Protein AF-A0A8J8H358-F1 (afdb_monomer)

Foldseek 3Di:
DVVVVVVVVVCVVVVVVVVPPPDPDDDFDDDQTKAFQDPVLQPDPDDDPAQFKKWFFFQDDDPDDDGHTDTAIDRDPSRQNVPPRTGIIGTDGDDDD

Structure (mmCIF, N/CA/C/O backbone):
data_AF-A0A8J8H358-F1
#
_entry.id   AF-A0A8J8H358-F1
#
loop_
_atom_site.group_PDB
_atom_site.id
_atom_site.type_symbol
_atom_site.label_atom_id
_atom_site.label_alt_id
_atom_site.label_comp_id
_atom_site.label_asym_id
_atom_site.label_entity_id
_atom_site.label_seq_id
_atom_site.pdbx_PDB_ins_code
_atom_site.Cartn_x
_atom_site.Cartn_y
_atom_site.Cartn_z
_atom_site.occupancy
_atom_site.B_iso_or_equiv
_atom_site.auth_seq_id
_atom_site.auth_comp_id
_atom_site.auth_asym_id
_atom_site.auth_atom_id
_atom_site.pdbx_PDB_model_num
ATOM 1 N N . MET A 1 1 ? 36.052 22.825 -41.498 1.00 62.03 1 MET A N 1
ATOM 2 C CA . MET A 1 1 ? 36.564 22.301 -40.207 1.00 62.03 1 MET A CA 1
ATOM 3 C C . MET A 1 1 ? 36.004 23.052 -38.992 1.00 62.03 1 MET A C 1
ATOM 5 O O . MET A 1 1 ? 35.356 22.420 -38.175 1.00 62.03 1 MET A O 1
ATOM 9 N N . LYS A 1 2 ? 36.121 24.390 -38.898 1.00 63.88 2 LYS A N 1
ATOM 10 C CA . LYS A 1 2 ? 35.592 25.192 -37.763 1.00 63.88 2 LYS A CA 1
ATOM 11 C C . LYS A 1 2 ? 34.075 25.058 -37.510 1.00 63.88 2 LYS A C 1
ATOM 13 O O . LYS A 1 2 ? 33.654 24.979 -36.366 1.00 63.88 2 LYS A O 1
ATOM 18 N N . LYS A 1 3 ? 33.264 24.963 -38.573 1.00 65.69 3 LYS A N 1
ATOM 19 C CA . LYS A 1 3 ? 31.797 24.792 -38.479 1.00 65.69 3 LYS A CA 1
ATOM 20 C C . LYS A 1 3 ? 31.378 23.438 -37.884 1.00 65.69 3 LYS A C 1
ATOM 22 O O . LYS A 1 3 ? 30.386 23.371 -37.1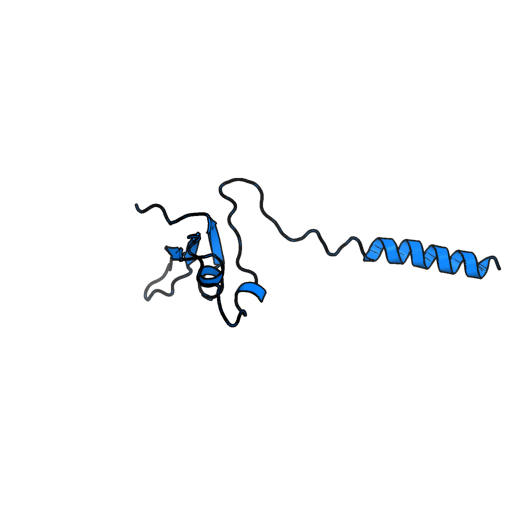76 1.00 65.69 3 LYS A O 1
ATOM 27 N N . PHE A 1 4 ? 32.163 22.385 -38.125 1.00 72.75 4 PHE A N 1
ATOM 28 C CA . PHE A 1 4 ? 31.901 21.042 -37.594 1.00 72.75 4 PHE A CA 1
ATOM 29 C C . PHE A 1 4 ? 32.180 20.969 -36.084 1.00 72.75 4 PHE A C 1
ATOM 31 O O . PHE A 1 4 ? 31.440 20.335 -35.341 1.00 72.75 4 PHE A O 1
ATOM 38 N N . LEU A 1 5 ? 33.202 21.700 -35.626 1.00 73.06 5 LEU A N 1
ATOM 39 C CA . LEU A 1 5 ? 33.575 21.787 -34.213 1.00 73.06 5 LEU A CA 1
ATOM 40 C C . LEU A 1 5 ? 32.514 22.527 -33.377 1.00 73.06 5 LEU A C 1
ATOM 42 O O . LEU A 1 5 ? 32.238 22.138 -32.249 1.00 73.06 5 LEU A O 1
ATOM 46 N N . ILE A 1 6 ? 31.869 23.547 -33.958 1.00 76.25 6 ILE A N 1
ATOM 47 C CA . ILE A 1 6 ? 30.776 24.298 -33.315 1.00 76.25 6 ILE A CA 1
ATOM 48 C C . ILE A 1 6 ? 29.526 23.422 -33.154 1.00 76.25 6 ILE A C 1
ATOM 50 O O . ILE A 1 6 ? 28.914 23.433 -32.092 1.00 76.25 6 ILE A O 1
ATOM 54 N N . ILE A 1 7 ? 29.172 22.625 -34.167 1.00 74.50 7 ILE A N 1
ATOM 55 C CA . ILE A 1 7 ? 28.003 21.730 -34.108 1.00 74.50 7 ILE A CA 1
ATOM 56 C C . ILE A 1 7 ? 28.186 20.669 -33.015 1.00 74.50 7 ILE A C 1
ATOM 58 O O . ILE A 1 7 ? 27.268 20.429 -32.236 1.00 74.50 7 ILE A O 1
ATOM 62 N N . ILE A 1 8 ? 29.385 20.090 -32.897 1.00 74.94 8 ILE A N 1
ATOM 63 C CA . ILE A 1 8 ? 29.704 19.118 -31.841 1.00 74.94 8 ILE A CA 1
ATOM 64 C C . ILE A 1 8 ? 29.609 19.763 -30.450 1.00 74.94 8 ILE A C 1
ATOM 66 O O . ILE A 1 8 ? 29.011 19.181 -29.550 1.00 74.94 8 ILE A O 1
ATOM 70 N N . PHE A 1 9 ? 30.117 20.986 -30.277 1.00 74.44 9 PHE A N 1
ATOM 71 C CA . PHE A 1 9 ? 29.998 21.712 -29.008 1.00 74.44 9 PHE A CA 1
ATOM 72 C C . PHE A 1 9 ? 28.543 22.026 -28.634 1.00 74.44 9 PHE A C 1
ATOM 74 O O . PHE A 1 9 ? 28.168 21.870 -27.476 1.00 74.44 9 PHE A O 1
ATOM 81 N N . VAL A 1 10 ? 27.706 22.413 -29.601 1.00 75.06 10 VAL A N 1
ATOM 82 C CA . VAL A 1 10 ? 26.275 22.671 -29.367 1.00 75.06 10 VAL A CA 1
ATOM 83 C C . VAL A 1 10 ? 25.540 21.388 -28.977 1.00 75.06 10 VAL A C 1
ATOM 85 O O . VAL A 1 10 ? 24.722 21.420 -28.064 1.00 75.06 10 VAL A O 1
ATOM 88 N N . LEU A 1 11 ? 25.861 20.252 -29.601 1.00 72.25 11 LEU A N 1
ATOM 89 C CA . LEU A 1 11 ? 25.266 18.959 -29.251 1.00 72.25 11 LEU A CA 1
ATOM 90 C C . LEU A 1 11 ? 25.706 18.459 -27.870 1.00 72.25 11 LEU A C 1
ATOM 92 O O . LEU A 1 11 ? 24.895 17.878 -27.158 1.00 72.25 11 LEU A O 1
ATOM 96 N N . ILE A 1 12 ? 26.949 18.720 -27.458 1.00 73.06 12 ILE A N 1
ATOM 97 C CA . ILE A 1 12 ? 27.433 18.374 -26.112 1.00 73.06 12 ILE A CA 1
ATOM 98 C C . ILE A 1 12 ? 26.770 19.267 -25.053 1.00 73.06 12 ILE A C 1
ATOM 100 O O . ILE A 1 12 ? 26.319 18.761 -24.028 1.00 73.06 12 ILE A O 1
ATOM 104 N N . LEU A 1 13 ? 26.650 20.574 -25.309 1.00 68.56 13 LEU A N 1
ATOM 105 C CA . LEU A 1 13 ? 26.023 21.516 -24.375 1.00 68.56 13 LEU A CA 1
ATOM 106 C C . LEU A 1 13 ? 24.501 21.318 -24.275 1.00 68.56 13 LEU A C 1
ATOM 108 O O . LEU A 1 13 ? 23.953 21.356 -23.175 1.00 68.56 13 LEU A O 1
ATOM 112 N N . ALA A 1 14 ? 23.820 21.047 -25.391 1.00 66.50 14 ALA A N 1
ATOM 113 C CA . ALA A 1 14 ? 22.388 20.747 -25.399 1.00 66.50 14 ALA A CA 1
ATOM 114 C C . ALA A 1 14 ? 22.086 19.327 -24.886 1.00 66.50 14 ALA A C 1
ATOM 116 O O . ALA A 1 14 ? 21.101 19.120 -24.178 1.00 66.50 14 ALA A O 1
ATOM 117 N N . GLY A 1 15 ? 22.947 18.353 -25.199 1.00 60.62 15 GLY A N 1
ATOM 118 C CA . GLY A 1 15 ? 22.807 16.960 -24.776 1.00 60.62 15 GLY A CA 1
ATOM 119 C C . GLY A 1 15 ? 23.015 16.780 -23.274 1.00 60.62 15 GLY A C 1
ATOM 120 O O . GLY A 1 15 ? 22.167 16.188 -22.611 1.00 60.62 15 GLY A O 1
ATOM 121 N N . ALA A 1 16 ? 24.078 17.354 -22.702 1.00 58.56 16 ALA A N 1
ATOM 122 C CA . ALA A 1 16 ? 24.326 17.273 -21.259 1.00 58.56 16 ALA A CA 1
ATOM 123 C C . ALA A 1 16 ? 23.242 17.994 -20.434 1.00 58.56 16 ALA A C 1
ATOM 125 O O . ALA A 1 16 ? 22.884 17.530 -19.352 1.00 58.56 16 ALA A O 1
ATOM 126 N N . GLY A 1 17 ? 22.675 19.086 -20.962 1.00 55.72 17 GLY A N 1
ATOM 127 C CA . GLY A 1 17 ? 21.593 19.829 -20.310 1.00 55.72 17 GLY A CA 1
ATOM 128 C C . GLY A 1 17 ? 20.259 19.074 -20.251 1.00 55.72 17 GLY A C 1
ATOM 129 O O . GLY A 1 17 ? 19.512 19.234 -19.290 1.00 55.72 17 GLY A O 1
ATOM 130 N N . PHE A 1 18 ? 19.966 18.220 -21.239 1.00 55.44 18 PHE A N 1
ATOM 131 C CA . PHE A 1 18 ? 18.702 17.478 -21.303 1.00 55.44 18 PHE A CA 1
ATOM 132 C C . PHE A 1 18 ? 18.711 16.188 -20.465 1.00 55.44 18 PHE A C 1
ATOM 134 O O . PHE A 1 18 ? 17.684 15.816 -19.899 1.00 55.44 18 PHE A O 1
ATOM 141 N N . TYR A 1 19 ? 19.866 15.525 -20.327 1.00 55.66 19 TYR A N 1
ATOM 142 C CA . TYR A 1 19 ? 19.979 14.300 -19.521 1.00 55.66 19 TYR A CA 1
ATOM 143 C C . TYR A 1 19 ? 19.804 14.534 -18.011 1.00 55.66 19 TYR A C 1
ATOM 145 O O . TYR A 1 19 ? 19.447 13.604 -17.295 1.00 55.66 19 TYR A O 1
ATOM 153 N N . PHE A 1 20 ? 20.010 15.756 -17.513 1.00 52.94 20 PHE A N 1
ATOM 154 C CA . PHE A 1 20 ? 20.046 16.021 -16.071 1.00 52.94 20 PHE A CA 1
ATOM 155 C C . PHE A 1 20 ? 18.667 16.262 -15.418 1.00 52.94 20 PHE A C 1
ATOM 157 O O . PHE A 1 20 ? 18.564 16.258 -14.194 1.00 52.94 20 PHE A O 1
ATOM 164 N N . LEU A 1 21 ? 17.587 16.463 -16.188 1.00 53.34 21 LEU A N 1
ATOM 165 C CA . LEU A 1 21 ? 16.288 16.869 -15.619 1.00 53.34 21 LEU A CA 1
ATOM 166 C C . LEU A 1 21 ? 15.373 15.701 -15.201 1.00 53.34 21 LEU A C 1
ATOM 168 O O . LEU A 1 21 ? 14.293 15.942 -14.667 1.00 53.34 21 LEU A O 1
ATOM 172 N N . LYS A 1 22 ? 15.755 14.436 -15.423 1.00 54.19 22 LYS A N 1
ATOM 173 C CA . LYS A 1 22 ? 14.826 13.308 -15.221 1.00 54.19 22 LYS A CA 1
ATOM 174 C C . LYS A 1 22 ? 14.797 12.695 -13.809 1.00 54.19 22 LYS A C 1
ATOM 176 O O . LYS A 1 22 ? 13.861 11.960 -13.522 1.00 54.19 22 LYS A O 1
ATOM 181 N N . ASP A 1 23 ? 15.721 13.048 -12.909 1.00 51.97 23 ASP A N 1
ATOM 182 C CA . ASP A 1 23 ? 15.943 12.251 -11.682 1.00 51.97 23 ASP A CA 1
ATOM 183 C C . ASP A 1 23 ? 15.463 12.861 -10.349 1.00 51.97 23 ASP A C 1
ATOM 185 O O . ASP A 1 23 ? 15.630 12.238 -9.301 1.00 51.97 23 ASP A O 1
ATOM 189 N N . LYS A 1 24 ? 14.862 14.059 -10.315 1.00 50.44 24 LYS A N 1
ATOM 190 C CA . LYS A 1 24 ? 14.589 14.756 -9.033 1.00 50.44 24 LYS A CA 1
ATOM 191 C C . LYS A 1 24 ? 13.142 15.209 -8.817 1.00 50.44 24 LYS A C 1
ATOM 193 O O . LYS A 1 24 ? 12.910 16.302 -8.312 1.00 50.44 24 LYS A O 1
ATOM 198 N N . ILE A 1 25 ? 12.169 14.340 -9.093 1.00 54.78 25 ILE A N 1
ATOM 199 C CA . ILE A 1 25 ? 10.835 14.435 -8.469 1.00 54.78 25 ILE A CA 1
ATOM 200 C C . ILE A 1 25 ? 10.441 13.052 -7.926 1.00 54.78 25 ILE A C 1
ATOM 202 O O . ILE A 1 25 ? 9.649 12.327 -8.511 1.00 54.78 25 ILE A O 1
ATOM 206 N N . GLY A 1 26 ? 11.039 12.681 -6.794 1.00 50.59 26 GLY A N 1
ATOM 207 C CA . GLY A 1 26 ? 10.636 11.552 -5.953 1.00 50.59 26 GLY A CA 1
ATOM 208 C C . GLY A 1 26 ? 10.932 11.927 -4.504 1.00 50.59 26 GLY A C 1
ATOM 209 O O . GLY A 1 26 ? 12.085 11.895 -4.082 1.00 50.59 26 GLY A O 1
ATOM 210 N N . GLY A 1 27 ? 9.921 12.449 -3.807 1.00 50.06 27 GLY A N 1
ATOM 211 C CA . GLY A 1 27 ? 10.060 13.182 -2.546 1.00 50.06 27 GLY A CA 1
ATOM 212 C C . GLY A 1 27 ? 10.131 12.331 -1.272 1.00 50.06 27 GLY A C 1
ATOM 213 O O . GLY A 1 27 ? 9.832 11.142 -1.284 1.00 50.06 27 GLY A O 1
ATOM 214 N N . GLY A 1 28 ? 10.474 13.002 -0.160 1.00 45.12 28 GLY A N 1
ATOM 215 C CA . GLY A 1 28 ? 10.162 12.559 1.209 1.00 45.12 28 GLY A CA 1
ATOM 216 C C . GLY A 1 28 ? 11.293 12.706 2.239 1.00 45.12 28 GLY A C 1
ATOM 217 O O . GLY A 1 28 ? 12.187 11.865 2.296 1.00 45.12 28 GLY A O 1
ATOM 218 N N . ASN A 1 29 ? 11.224 13.755 3.074 1.00 48.25 29 ASN A N 1
ATOM 219 C CA . ASN A 1 29 ? 12.075 14.009 4.252 1.00 48.25 29 ASN A CA 1
ATOM 220 C C . ASN A 1 29 ? 11.547 13.301 5.523 1.00 48.25 29 ASN A C 1
ATOM 222 O O . ASN A 1 29 ? 10.417 12.832 5.565 1.00 48.25 29 ASN A O 1
ATOM 226 N N . ILE A 1 30 ? 12.409 13.210 6.540 1.00 59.59 30 ILE A N 1
ATOM 227 C CA . ILE A 1 30 ? 12.366 12.287 7.687 1.00 59.59 30 ILE A CA 1
ATOM 228 C C . ILE A 1 30 ? 11.367 12.710 8.779 1.00 59.59 30 ILE A C 1
ATOM 230 O O . ILE A 1 30 ? 11.553 13.710 9.464 1.00 59.59 30 ILE A O 1
ATOM 234 N N . GLY A 1 31 ? 10.384 11.835 8.971 1.00 53.12 31 GLY A N 1
ATOM 235 C CA . GLY A 1 31 ? 9.498 11.663 10.120 1.00 53.12 31 GLY A CA 1
ATOM 236 C C . GLY A 1 31 ? 8.621 10.468 9.762 1.00 53.12 31 GLY A C 1
ATOM 237 O O . GLY A 1 31 ? 7.691 10.657 8.997 1.00 53.12 31 GLY A O 1
ATOM 238 N N . GLY A 1 32 ? 9.037 9.246 10.135 1.00 58.03 32 GLY A N 1
ATOM 239 C CA . GLY A 1 32 ? 8.455 7.974 9.665 1.00 58.03 32 GLY A CA 1
ATOM 240 C C . GLY A 1 32 ? 8.121 7.980 8.170 1.00 58.03 32 GLY A C 1
ATOM 241 O O . GLY A 1 32 ? 6.976 8.228 7.829 1.00 58.03 32 GLY A O 1
ATOM 242 N N . LYS A 1 33 ? 9.114 7.789 7.283 1.00 77.38 33 LYS A N 1
ATOM 243 C CA . LYS A 1 33 ? 8.993 8.022 5.826 1.00 77.38 33 LYS A CA 1
ATOM 244 C C . LYS A 1 33 ? 7.688 7.452 5.249 1.00 77.38 33 LYS A C 1
ATOM 246 O O . LYS A 1 33 ? 7.611 6.266 4.942 1.00 77.38 33 LYS A O 1
ATOM 251 N N . GLU A 1 34 ? 6.694 8.319 5.083 1.00 89.00 34 GLU A N 1
ATOM 252 C CA . GLU A 1 34 ? 5.441 7.983 4.425 1.00 89.00 34 GLU A CA 1
ATOM 253 C C . GLU A 1 34 ? 5.724 7.802 2.930 1.00 89.00 34 GLU A C 1
ATOM 255 O O . GLU A 1 34 ? 6.153 8.724 2.233 1.00 89.00 34 GLU A O 1
ATOM 260 N N . ALA A 1 35 ? 5.558 6.571 2.459 1.00 93.75 35 ALA A N 1
ATOM 261 C CA . ALA A 1 35 ? 5.793 6.168 1.088 1.00 93.75 35 ALA A CA 1
ATOM 262 C C . ALA A 1 35 ? 4.468 6.178 0.323 1.00 93.75 35 ALA A C 1
ATOM 264 O O . ALA A 1 35 ? 3.504 5.519 0.711 1.00 93.75 35 ALA A O 1
ATOM 265 N N . PHE A 1 36 ? 4.420 6.924 -0.778 1.00 95.44 36 PHE A N 1
ATOM 266 C CA . PHE A 1 36 ? 3.253 6.976 -1.655 1.00 95.44 36 PHE A CA 1
ATOM 267 C C . PHE A 1 36 ? 3.271 5.829 -2.657 1.00 95.44 36 PHE A C 1
ATOM 269 O O . PHE A 1 36 ? 4.318 5.492 -3.212 1.00 95.44 36 PHE A O 1
ATOM 276 N N . CYS A 1 37 ? 2.096 5.273 -2.934 1.00 95.19 37 CYS A N 1
ATOM 277 C CA . CYS A 1 37 ? 1.959 4.226 -3.934 1.00 95.19 37 CYS A CA 1
ATOM 278 C C . CYS A 1 37 ? 2.013 4.815 -5.346 1.00 95.19 37 CYS A C 1
ATOM 280 O O . CYS A 1 37 ? 1.201 5.679 -5.705 1.00 95.19 37 CYS A O 1
ATOM 282 N N . THR A 1 38 ? 2.937 4.324 -6.170 1.00 94.06 38 THR A N 1
ATOM 283 C CA . THR A 1 38 ? 3.063 4.740 -7.572 1.00 94.06 38 THR A CA 1
ATOM 284 C C . THR A 1 38 ? 2.084 3.974 -8.475 1.00 94.06 38 THR A C 1
ATOM 286 O O . THR A 1 38 ? 1.562 2.920 -8.089 1.00 94.06 38 THR A O 1
ATOM 289 N N . PRO A 1 39 ? 1.778 4.478 -9.684 1.00 92.50 39 PRO A N 1
ATOM 290 C CA . PRO A 1 39 ? 0.973 3.738 -10.658 1.00 92.50 39 PRO A CA 1
ATOM 291 C C . PRO A 1 39 ? 1.567 2.369 -11.013 1.00 92.50 39 PRO A C 1
ATOM 293 O O . PRO A 1 39 ? 0.827 1.407 -11.199 1.00 92.50 39 PRO A O 1
ATOM 296 N N . GLU A 1 40 ? 2.890 2.249 -11.063 1.00 92.19 40 GLU A N 1
ATOM 297 C CA . GLU A 1 40 ? 3.580 1.000 -11.397 1.00 92.19 40 GLU A CA 1
ATOM 298 C C . GLU A 1 40 ? 3.353 -0.058 -10.313 1.00 92.19 40 GLU A C 1
ATOM 300 O O . GLU A 1 40 ? 3.084 -1.212 -10.629 1.00 92.19 40 GLU A O 1
ATOM 305 N N . GLN A 1 41 ? 3.374 0.339 -9.036 1.00 93.31 41 GLN A N 1
ATOM 306 C CA . GLN A 1 41 ? 3.118 -0.565 -7.908 1.00 93.31 41 GLN A CA 1
ATOM 307 C C . GLN A 1 41 ? 1.664 -1.062 -7.855 1.00 93.31 41 GLN A C 1
ATOM 309 O O . GLN A 1 41 ? 1.416 -2.172 -7.386 1.00 93.31 41 GLN A O 1
ATOM 314 N N . ARG A 1 42 ? 0.703 -0.268 -8.349 1.00 94.31 42 ARG A N 1
ATOM 315 C CA . ARG A 1 42 ? -0.717 -0.661 -8.441 1.00 94.31 42 ARG A CA 1
ATOM 316 C C . ARG A 1 42 ? -0.962 -1.732 -9.499 1.00 94.31 42 ARG A C 1
ATOM 318 O O . ARG A 1 42 ? -1.796 -2.609 -9.303 1.00 94.31 42 ARG A O 1
ATOM 325 N N . ASN A 1 43 ? -0.231 -1.655 -10.607 1.00 94.88 43 ASN A N 1
ATOM 326 C CA . ASN A 1 43 ? -0.462 -2.466 -11.801 1.00 94.88 43 ASN A CA 1
ATOM 327 C C . ASN A 1 43 ? 0.432 -3.714 -11.870 1.00 94.88 43 ASN A C 1
ATOM 329 O O . ASN A 1 43 ? 0.713 -4.213 -12.955 1.00 94.88 43 ASN A O 1
ATOM 333 N N . VAL A 1 44 ? 0.894 -4.222 -10.726 1.00 94.88 44 VAL A N 1
ATOM 334 C CA . VAL A 1 44 ? 1.630 -5.491 -10.674 1.00 94.88 44 VAL A CA 1
ATOM 335 C C . VAL A 1 44 ? 0.664 -6.681 -10.669 1.00 94.88 44 VAL A C 1
ATOM 337 O O . VAL A 1 44 ? -0.351 -6.681 -9.963 1.00 94.88 44 VAL A O 1
ATOM 340 N N . ASP A 1 45 ? 1.008 -7.730 -11.415 1.00 95.19 45 ASP A N 1
ATOM 341 C CA . ASP A 1 45 ? 0.177 -8.938 -11.524 1.00 95.19 45 ASP A CA 1
ATOM 342 C C . ASP A 1 45 ? 0.099 -9.710 -10.197 1.00 95.19 45 ASP A C 1
ATOM 344 O O . ASP A 1 45 ? -0.960 -10.211 -9.800 1.00 95.19 45 ASP A O 1
ATOM 348 N N . ALA A 1 46 ? 1.221 -9.775 -9.474 1.00 95.12 46 ALA A N 1
ATOM 349 C CA . ALA A 1 46 ? 1.354 -10.518 -8.228 1.00 95.12 46 ALA A CA 1
ATOM 350 C C . ALA A 1 46 ? 2.334 -9.849 -7.254 1.00 95.12 46 ALA A C 1
ATOM 352 O O . ALA A 1 46 ? 3.273 -9.167 -7.659 1.00 95.12 46 ALA A O 1
ATOM 353 N N . CYS A 1 47 ? 2.132 -10.108 -5.961 1.00 96.31 47 CYS A N 1
ATOM 354 C CA . CYS A 1 47 ? 3.057 -9.726 -4.898 1.00 96.31 47 CYS A CA 1
ATOM 355 C C . CYS A 1 47 ? 3.863 -10.931 -4.418 1.00 96.31 47 CYS A C 1
ATOM 357 O O . CYS A 1 47 ? 3.356 -12.053 -4.351 1.00 96.31 47 CYS A O 1
ATOM 359 N N . ALA A 1 48 ? 5.121 -10.690 -4.045 1.00 95.38 48 ALA A N 1
ATOM 360 C CA . ALA A 1 48 ? 5.923 -11.690 -3.356 1.00 95.38 48 ALA A CA 1
ATOM 361 C C . ALA A 1 48 ? 5.283 -12.042 -2.004 1.00 95.38 48 ALA A C 1
ATOM 363 O O . ALA A 1 48 ? 4.806 -11.163 -1.288 1.00 95.38 48 ALA A O 1
ATOM 364 N N . LYS A 1 49 ? 5.319 -13.325 -1.628 1.00 95.88 49 LYS A N 1
ATOM 365 C CA . LYS A 1 49 ? 4.800 -13.819 -0.342 1.00 95.88 49 LYS A CA 1
AT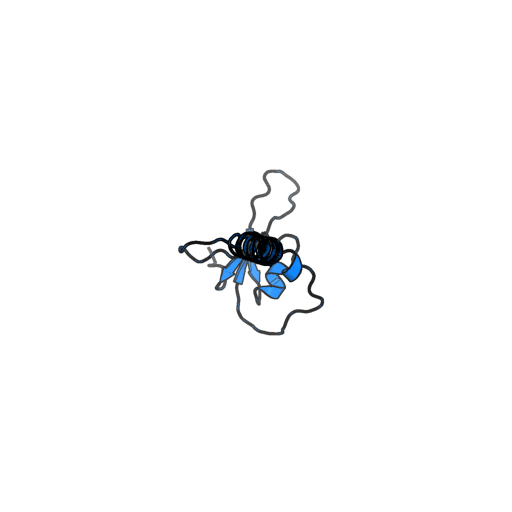OM 366 C C . LYS A 1 49 ? 5.794 -13.561 0.791 1.00 95.88 49 LYS A C 1
ATOM 368 O O . LYS A 1 49 ? 6.348 -14.492 1.368 1.00 95.88 49 LYS A O 1
ATOM 373 N N . ILE A 1 50 ? 6.063 -12.289 1.059 1.00 96.69 50 ILE A N 1
ATOM 374 C CA . ILE A 1 50 ? 6.950 -11.843 2.129 1.00 96.69 50 ILE A CA 1
ATOM 375 C C . ILE A 1 50 ? 6.159 -11.067 3.175 1.00 96.69 50 ILE A C 1
ATOM 377 O O . ILE A 1 50 ? 5.399 -10.162 2.835 1.00 96.69 50 ILE A O 1
ATOM 381 N N . TYR A 1 51 ? 6.367 -11.409 4.444 1.00 97.12 51 TYR A N 1
ATOM 382 C CA . TYR A 1 51 ? 5.815 -10.652 5.559 1.00 97.12 51 TYR A CA 1
ATOM 383 C C . TYR A 1 51 ? 6.784 -9.531 5.949 1.00 97.12 51 TYR A C 1
ATOM 385 O O . TYR A 1 51 ? 7.844 -9.778 6.524 1.00 97.12 51 TYR A O 1
ATOM 393 N N . LYS A 1 52 ? 6.439 -8.306 5.562 1.00 97.19 52 LYS A N 1
ATOM 394 C CA . LYS A 1 52 ? 7.137 -7.049 5.863 1.00 97.19 52 LYS A CA 1
ATOM 395 C C . LYS A 1 52 ? 6.072 -5.972 6.080 1.00 97.19 52 LYS A C 1
ATOM 397 O O . LYS A 1 52 ? 5.825 -5.195 5.158 1.00 97.19 52 LYS A O 1
ATOM 402 N N . 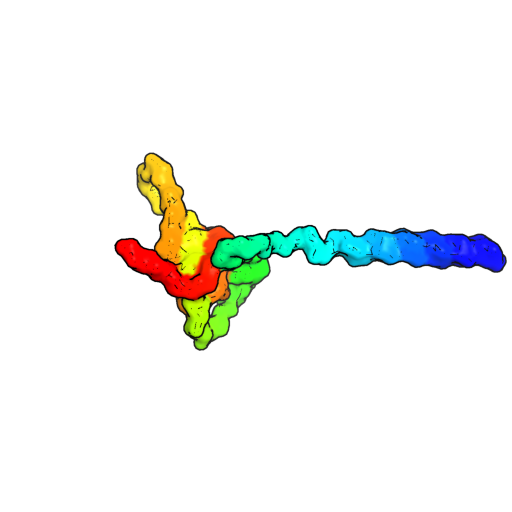PRO A 1 53 ? 5.393 -5.980 7.235 1.00 97.12 53 PRO A N 1
ATOM 403 C CA . PRO A 1 53 ? 4.142 -5.266 7.398 1.00 97.12 53 PRO A CA 1
ATOM 404 C C . PRO A 1 53 ? 4.293 -3.760 7.207 1.00 97.12 53 PRO A C 1
ATOM 406 O O . PRO A 1 53 ? 5.340 -3.175 7.500 1.00 97.12 53 PRO A O 1
ATOM 409 N N . VAL A 1 54 ? 3.223 -3.151 6.705 1.00 97.06 54 VAL A N 1
ATOM 410 C CA . VAL A 1 54 ? 3.115 -1.703 6.515 1.00 97.06 54 VAL A CA 1
ATOM 411 C C . VAL A 1 54 ? 1.773 -1.203 7.030 1.00 97.06 54 VAL A C 1
ATOM 413 O O . VAL A 1 54 ? 0.760 -1.897 6.911 1.00 97.06 54 VAL A O 1
ATOM 416 N N . CYS A 1 55 ? 1.755 0.020 7.546 1.00 97.19 55 CYS A N 1
ATOM 417 C CA . CYS A 1 55 ? 0.548 0.693 7.986 1.00 97.19 55 CYS A CA 1
ATOM 418 C C . CYS A 1 55 ? 0.122 1.692 6.914 1.00 97.19 55 CYS A C 1
ATOM 420 O O . CYS A 1 55 ? 0.756 2.730 6.717 1.00 97.19 55 CYS A O 1
ATOM 422 N N . ALA A 1 56 ? -0.940 1.359 6.188 1.00 96.06 56 ALA A N 1
ATOM 423 C CA . ALA A 1 56 ? -1.408 2.119 5.041 1.00 96.06 56 ALA A CA 1
ATOM 424 C C . ALA A 1 56 ? -2.567 3.056 5.398 1.00 96.06 56 ALA A C 1
ATOM 426 O O . ALA A 1 56 ? -3.421 2.726 6.221 1.00 96.06 56 ALA A O 1
ATOM 427 N N . THR A 1 57 ? -2.616 4.210 4.735 1.00 95.50 57 THR A N 1
ATOM 428 C CA . THR A 1 57 ? -3.750 5.140 4.754 1.00 95.50 57 THR A CA 1
ATOM 429 C C . THR A 1 57 ? -4.741 4.740 3.660 1.00 95.50 57 THR A C 1
ATOM 431 O O . THR A 1 57 ? -4.452 4.899 2.469 1.00 95.50 57 THR A O 1
ATOM 434 N N . VAL A 1 58 ? -5.902 4.220 4.061 1.00 95.44 58 VAL A N 1
ATOM 435 C CA . VAL A 1 58 ? -6.952 3.719 3.164 1.00 95.44 58 VAL A CA 1
ATOM 436 C C . VAL A 1 58 ? -8.092 4.728 3.077 1.00 95.44 58 VAL A C 1
ATOM 438 O O . VAL A 1 58 ? -8.741 5.039 4.075 1.00 95.44 58 VAL A O 1
ATOM 441 N N . ASN A 1 59 ? -8.370 5.207 1.868 1.00 93.62 59 ASN A N 1
ATOM 442 C CA . ASN A 1 59 ? -9.502 6.080 1.577 1.00 93.62 59 ASN A CA 1
ATOM 443 C C . ASN A 1 59 ? -10.782 5.246 1.451 1.00 93.62 59 ASN A C 1
ATOM 445 O O . ASN A 1 59 ? -10.990 4.549 0.458 1.00 93.62 59 ASN A O 1
ATOM 449 N N . ILE A 1 60 ? -11.643 5.304 2.462 1.00 90.38 60 ILE A N 1
ATOM 450 C CA . ILE A 1 60 ? -12.886 4.528 2.507 1.00 90.38 60 ILE A CA 1
ATOM 451 C C . ILE A 1 60 ? -14.047 5.264 1.835 1.00 90.38 60 ILE A C 1
ATOM 453 O O . ILE A 1 60 ? -14.090 6.491 1.787 1.00 90.38 60 ILE A O 1
ATOM 457 N N . GLN A 1 61 ? -15.014 4.494 1.335 1.00 87.94 61 GLN A N 1
ATOM 458 C CA . GLN A 1 61 ? -16.310 5.010 0.896 1.00 87.94 61 GLN A CA 1
ATOM 459 C C . GLN A 1 61 ? -17.317 4.802 2.028 1.00 87.94 61 GLN A C 1
ATOM 461 O O . GLN A 1 61 ? -17.469 3.687 2.526 1.00 87.94 61 GLN A O 1
ATOM 466 N N . CYS A 1 62 ? -17.993 5.866 2.446 1.00 87.31 62 CYS A N 1
ATOM 467 C CA . CYS A 1 62 ? -18.957 5.841 3.539 1.00 87.31 62 CYS A CA 1
ATOM 468 C C . CYS A 1 62 ? -20.323 6.363 3.082 1.00 87.31 62 CYS A C 1
ATOM 470 O O . CYS A 1 62 ? -20.423 7.146 2.142 1.00 87.31 62 CYS A O 1
ATOM 472 N N . ILE A 1 63 ? -21.391 5.925 3.756 1.00 89.12 63 ILE A N 1
ATOM 473 C CA . ILE A 1 63 ? -22.772 6.301 3.401 1.00 89.12 63 ILE A CA 1
ATOM 474 C C . ILE A 1 63 ? -23.048 7.778 3.731 1.00 89.12 63 ILE A C 1
ATOM 476 O O . ILE A 1 63 ? -23.790 8.448 3.015 1.00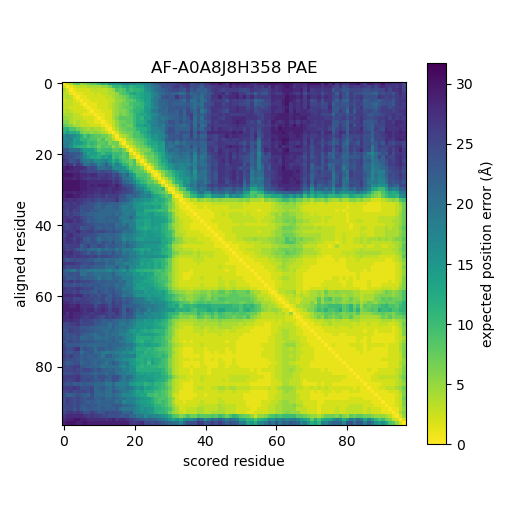 89.12 63 ILE A O 1
ATOM 480 N N . LYS A 1 64 ? -22.454 8.299 4.813 1.00 89.69 64 LYS A N 1
ATOM 481 C CA . LYS A 1 64 ? -22.634 9.677 5.284 1.00 89.69 64 LYS A CA 1
ATOM 482 C C . LYS A 1 64 ? -21.281 10.370 5.406 1.00 89.69 64 LYS A C 1
ATOM 484 O O . LYS A 1 64 ? -20.460 9.947 6.208 1.00 89.69 64 LYS A O 1
ATOM 489 N N . ALA A 1 65 ? -21.088 11.441 4.642 1.00 88.75 65 ALA A N 1
ATOM 490 C CA . ALA A 1 65 ? -19.870 12.249 4.657 1.00 88.75 65 ALA A CA 1
ATOM 491 C C . ALA A 1 65 ? -19.695 13.037 5.976 1.00 88.75 65 ALA A C 1
ATOM 493 O O . ALA A 1 65 ? -20.705 13.401 6.595 1.00 88.75 65 ALA A O 1
ATOM 494 N N . PRO A 1 66 ? -18.448 13.366 6.376 1.00 87.81 66 PRO A N 1
ATOM 495 C CA . PRO A 1 66 ? -17.171 13.096 5.689 1.00 87.81 66 PRO A CA 1
ATOM 496 C C . PRO A 1 66 ? -16.633 11.667 5.903 1.00 87.81 66 PRO A C 1
ATOM 498 O O . PRO A 1 66 ? -16.828 11.072 6.958 1.00 87.81 66 PRO A O 1
ATOM 501 N N . CYS A 1 67 ? -15.952 11.122 4.888 1.00 89.06 67 CYS A N 1
ATOM 502 C CA . CYS A 1 67 ? -15.305 9.809 4.950 1.00 89.06 67 CYS A CA 1
ATOM 503 C C . CYS A 1 67 ? -13.821 9.980 5.278 1.00 89.06 67 CYS A C 1
ATOM 505 O O . CYS A 1 67 ? -13.004 10.170 4.377 1.00 89.06 67 CYS A O 1
ATOM 507 N N . GLU A 1 68 ? -13.478 9.941 6.561 1.00 91.56 68 GLU A N 1
ATOM 508 C CA . GLU A 1 68 ? -12.081 10.041 6.982 1.00 91.56 68 GLU A CA 1
ATOM 509 C C . GLU A 1 68 ? -11.305 8.765 6.608 1.00 91.56 68 GLU A C 1
ATOM 511 O O . GLU A 1 68 ? -11.825 7.655 6.784 1.00 91.56 68 GLU A O 1
ATOM 516 N N . PRO A 1 69 ? -10.068 8.883 6.092 1.00 92.56 69 PRO A N 1
ATOM 517 C CA . PRO A 1 69 ? -9.222 7.729 5.832 1.00 92.56 69 PRO A CA 1
ATOM 518 C C . PRO A 1 69 ? -8.907 6.958 7.115 1.00 92.56 69 PRO A C 1
ATOM 520 O O . PRO A 1 69 ? -8.712 7.542 8.181 1.00 92.56 69 PRO A O 1
ATOM 523 N N . ILE A 1 70 ? -8.782 5.638 6.998 1.00 93.06 70 ILE A N 1
ATOM 524 C CA . ILE A 1 70 ? -8.410 4.768 8.119 1.00 93.06 70 ILE A CA 1
ATOM 525 C C . ILE A 1 70 ? -6.986 4.244 7.961 1.00 93.06 70 ILE A C 1
ATOM 527 O O . ILE A 1 70 ? -6.455 4.151 6.851 1.00 93.06 70 ILE A O 1
ATOM 531 N N . LYS A 1 71 ? -6.371 3.873 9.083 1.00 94.62 71 LYS A N 1
ATOM 532 C CA . LYS A 1 71 ? -5.093 3.162 9.112 1.00 94.62 71 LYS A CA 1
ATOM 533 C C . LYS A 1 71 ? -5.351 1.658 9.112 1.00 94.62 71 LYS A C 1
ATOM 535 O O . LYS A 1 71 ? -6.133 1.169 9.922 1.00 94.62 71 LYS A O 1
ATOM 540 N N . GLN A 1 72 ? -4.712 0.934 8.199 1.00 95.38 72 GLN A N 1
ATOM 541 C CA . GLN A 1 72 ? -4.847 -0.517 8.090 1.00 95.38 72 GLN A CA 1
ATOM 542 C C . GLN A 1 72 ? -3.489 -1.176 7.845 1.00 95.38 72 GLN A C 1
ATOM 544 O O . GLN A 1 72 ? -2.715 -0.725 7.001 1.00 95.38 72 GLN A O 1
ATOM 549 N N . THR A 1 73 ? -3.220 -2.268 8.562 1.00 97.06 73 THR A N 1
ATOM 550 C CA . THR A 1 73 ? -2.019 -3.084 8.367 1.00 97.06 73 THR A CA 1
ATOM 551 C C . THR A 1 73 ? -2.163 -3.973 7.131 1.00 97.06 73 THR A C 1
ATOM 553 O O . THR A 1 73 ? -3.164 -4.674 6.974 1.00 97.06 73 THR A O 1
ATOM 556 N N . PHE A 1 74 ? -1.138 -3.982 6.284 1.00 97.06 74 PHE A N 1
ATOM 557 C CA . PHE A 1 74 ? -0.981 -4.906 5.157 1.00 97.06 74 PHE A CA 1
ATOM 558 C C . PHE A 1 74 ? 0.268 -5.763 5.358 1.00 97.06 74 PHE A C 1
ATOM 560 O O . PHE A 1 74 ? 1.221 -5.322 5.999 1.00 97.06 74 PHE A O 1
ATOM 567 N N . GLY A 1 75 ? 0.288 -6.972 4.786 1.00 97.12 75 GLY A N 1
ATOM 568 C CA . GLY A 1 75 ? 1.399 -7.914 4.954 1.00 97.12 75 GLY A CA 1
ATOM 5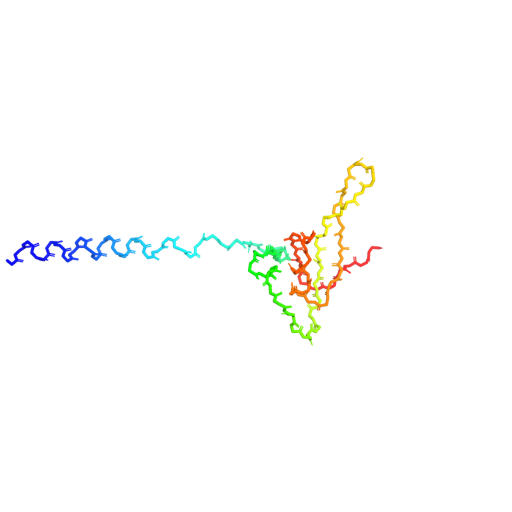69 C C . GLY A 1 75 ? 2.709 -7.423 4.337 1.00 97.12 75 GLY A C 1
ATOM 570 O O . GLY A 1 75 ? 3.785 -7.768 4.824 1.00 97.12 75 GLY A O 1
ATOM 571 N N . ASN A 1 76 ? 2.629 -6.600 3.289 1.00 96.88 76 ASN A N 1
ATOM 572 C CA . ASN A 1 76 ? 3.757 -5.881 2.706 1.00 96.88 76 ASN A CA 1
ATOM 573 C C . ASN A 1 76 ? 3.316 -4.663 1.877 1.00 96.88 76 ASN A C 1
ATOM 575 O O . ASN A 1 76 ? 2.133 -4.467 1.596 1.00 96.88 76 ASN A O 1
ATOM 579 N N . SER A 1 77 ? 4.290 -3.853 1.454 1.00 97.06 77 SER A N 1
ATOM 580 C CA . SER A 1 77 ? 4.069 -2.655 0.633 1.00 97.06 77 SER A CA 1
ATOM 581 C C . SER A 1 77 ? 3.440 -2.939 -0.732 1.00 97.06 77 SER A C 1
ATOM 583 O O . SER A 1 77 ? 2.677 -2.115 -1.229 1.00 97.06 77 SER A O 1
ATOM 585 N N . CYS A 1 78 ? 3.717 -4.096 -1.340 1.00 97.56 78 CYS A N 1
ATOM 586 C CA . CYS A 1 78 ? 3.101 -4.475 -2.610 1.00 97.56 78 CYS A CA 1
ATOM 587 C C . CYS A 1 78 ? 1.597 -4.709 -2.435 1.00 97.56 78 CYS A C 1
ATOM 589 O O . CYS A 1 78 ? 0.795 -4.157 -3.184 1.00 97.56 78 CYS A O 1
ATOM 591 N N . GLU A 1 79 ? 1.203 -5.475 -1.417 1.00 97.25 79 GLU A N 1
ATOM 592 C CA . GLU A 1 79 ? -0.208 -5.727 -1.110 1.00 97.25 79 GLU A CA 1
ATOM 593 C C . GLU A 1 79 ? -0.953 -4.439 -0.755 1.00 97.25 79 GLU A C 1
ATOM 595 O O . GLU A 1 79 ? -2.069 -4.235 -1.233 1.00 97.25 79 GLU A O 1
ATOM 600 N N . ALA A 1 80 ? -0.316 -3.544 0.009 1.00 97.38 80 ALA A N 1
ATOM 601 C CA . ALA A 1 80 ? -0.857 -2.217 0.282 1.00 97.38 80 ALA A CA 1
ATOM 602 C C . ALA A 1 80 ? -1.070 -1.424 -1.013 1.00 97.38 80 ALA A C 1
ATOM 604 O O . ALA A 1 80 ? -2.176 -0.967 -1.282 1.00 97.38 80 ALA A O 1
ATOM 605 N N . CYS A 1 81 ? -0.040 -1.300 -1.853 1.00 97.25 81 CYS A N 1
ATOM 606 C CA . CYS A 1 81 ? -0.116 -0.466 -3.047 1.00 97.25 81 CYS A CA 1
ATOM 607 C C . CYS A 1 81 ? -0.943 -1.044 -4.190 1.00 97.25 81 CYS A C 1
ATOM 609 O O . CYS A 1 81 ? -1.371 -0.272 -5.039 1.00 97.25 81 CYS A O 1
ATOM 611 N N . ARG A 1 82 ? -1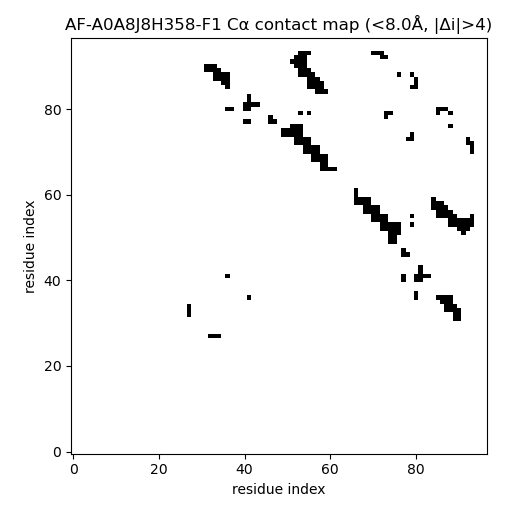.226 -2.349 -4.221 1.00 96.62 82 ARG A N 1
ATOM 612 C CA . ARG A 1 82 ? -2.215 -2.917 -5.154 1.00 96.62 82 ARG A CA 1
ATOM 613 C C . ARG A 1 82 ? -3.646 -2.516 -4.818 1.00 96.62 82 ARG A C 1
ATOM 615 O O . ARG A 1 82 ? -4.503 -2.538 -5.698 1.00 96.62 82 ARG A O 1
ATOM 622 N N . ASN A 1 83 ? -3.924 -2.156 -3.567 1.00 95.31 83 ASN A N 1
ATOM 623 C CA . ASN A 1 83 ? -5.233 -1.656 -3.190 1.00 95.31 83 ASN A CA 1
ATOM 624 C C . ASN A 1 83 ? -5.405 -0.222 -3.717 1.00 95.31 83 ASN A C 1
ATOM 626 O O . ASN A 1 83 ? -4.716 0.703 -3.290 1.00 95.31 83 ASN A O 1
ATOM 630 N N . SER A 1 84 ? -6.360 -0.017 -4.627 1.00 93.75 84 SER A N 1
ATOM 631 C CA . SER A 1 84 ? -6.633 1.292 -5.236 1.00 93.75 84 SER A CA 1
ATOM 632 C C . SER A 1 84 ? -7.084 2.358 -4.236 1.00 93.75 84 SER A C 1
ATOM 634 O O . SER A 1 84 ? -7.028 3.545 -4.546 1.00 93.75 84 SER A O 1
ATOM 636 N N . LEU A 1 85 ? -7.539 1.948 -3.051 1.00 95.06 85 LEU A N 1
ATOM 637 C CA . LEU A 1 85 ? -7.950 2.843 -1.974 1.00 95.0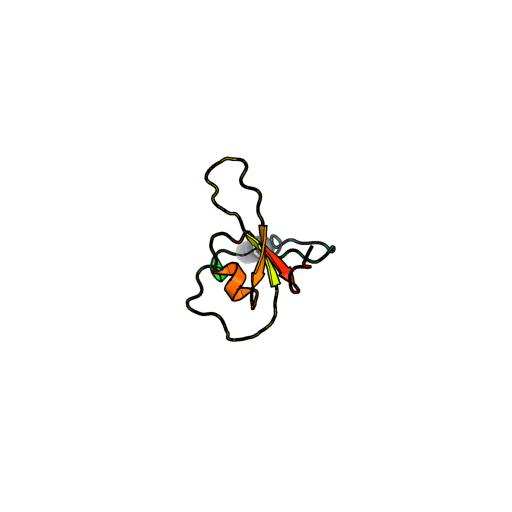6 85 LEU A CA 1
ATOM 638 C C . LEU A 1 85 ? -6.766 3.316 -1.121 1.00 95.06 85 LEU A C 1
ATOM 640 O O . LEU A 1 85 ? -6.917 4.271 -0.361 1.00 95.06 85 LEU A O 1
ATOM 644 N N . VAL A 1 86 ? -5.592 2.691 -1.243 1.00 96.19 86 VAL A N 1
ATOM 645 C CA . VAL A 1 86 ? -4.386 3.095 -0.517 1.00 96.19 86 VAL A CA 1
ATOM 646 C C . VAL A 1 86 ? -3.682 4.234 -1.251 1.00 96.19 86 VAL A C 1
ATOM 648 O O . VAL A 1 86 ? -3.333 4.141 -2.435 1.00 96.19 86 VAL A O 1
ATOM 651 N N . ASN A 1 87 ? -3.444 5.323 -0.521 1.00 92.62 87 ASN A N 1
ATOM 652 C CA . ASN A 1 87 ? -2.650 6.445 -1.018 1.00 92.62 87 ASN A CA 1
ATOM 653 C C . ASN A 1 87 ? -1.167 6.292 -0.656 1.00 92.62 87 ASN A C 1
ATOM 655 O O . ASN A 1 87 ? -0.281 6.451 -1.498 1.00 92.62 87 ASN A O 1
ATOM 659 N N . SER A 1 88 ? -0.919 5.962 0.607 1.00 95.12 88 SER A N 1
ATOM 660 C CA . SER A 1 88 ? 0.401 5.947 1.220 1.00 95.12 88 SER A CA 1
ATOM 661 C C . SER A 1 88 ? 0.489 4.904 2.326 1.00 95.12 88 SER A C 1
ATOM 6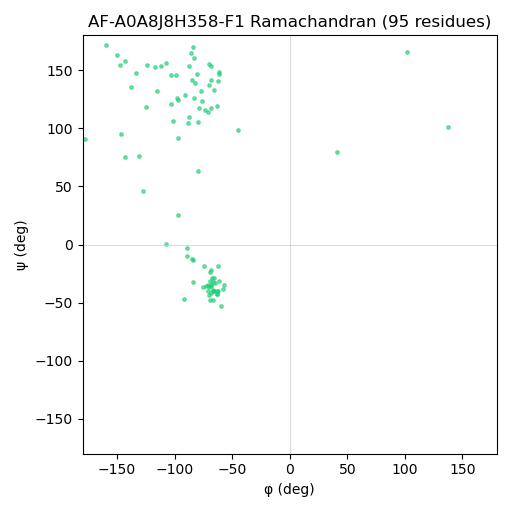63 O O . SER A 1 88 ? -0.532 4.437 2.838 1.00 95.12 88 SER A O 1
ATOM 665 N N . TYR A 1 89 ? 1.711 4.551 2.710 1.00 95.56 89 TYR A N 1
ATOM 666 C CA . TYR A 1 89 ? 1.991 3.677 3.839 1.00 95.56 89 TYR A CA 1
ATOM 667 C C . TYR A 1 89 ? 3.250 4.108 4.591 1.00 95.56 89 TYR A C 1
ATOM 669 O O . TYR A 1 89 ? 4.132 4.760 4.037 1.00 95.56 89 TYR A O 1
ATOM 677 N N . ILE A 1 90 ? 3.344 3.702 5.851 1.00 95.75 90 ILE A N 1
ATOM 678 C CA . ILE A 1 90 ? 4.576 3.736 6.645 1.00 95.75 90 ILE A CA 1
ATOM 679 C C . ILE A 1 90 ? 5.034 2.302 6.921 1.00 95.75 90 ILE A C 1
ATOM 681 O O . ILE A 1 90 ? 4.226 1.373 6.913 1.00 95.75 90 ILE A O 1
ATOM 685 N N . GLU A 1 91 ? 6.332 2.107 7.132 1.00 95.19 91 GLU A N 1
ATOM 686 C CA . GLU A 1 91 ? 6.872 0.799 7.516 1.00 95.19 91 GLU A CA 1
ATOM 687 C C . GLU A 1 91 ? 6.425 0.412 8.934 1.00 95.19 91 GLU A C 1
ATOM 689 O O . GLU A 1 91 ? 6.397 1.260 9.826 1.00 95.19 91 GLU A O 1
ATOM 694 N N . GLY A 1 92 ? 6.114 -0.872 9.140 1.00 95.00 92 GLY A N 1
ATOM 695 C CA . GLY A 1 92 ? 5.617 -1.405 10.410 1.00 95.00 92 GLY A CA 1
ATOM 696 C C . GLY A 1 92 ? 4.106 -1.635 10.418 1.00 95.00 92 GLY A C 1
ATOM 697 O O . GLY A 1 92 ? 3.380 -1.176 9.542 1.00 95.00 92 GLY A O 1
ATOM 698 N N . GLU A 1 93 ? 3.621 -2.387 11.400 1.00 95.75 93 GLU A N 1
ATOM 699 C CA . GLU A 1 93 ? 2.182 -2.563 11.622 1.00 95.75 93 GLU A CA 1
ATOM 700 C C . GLU A 1 93 ? 1.558 -1.261 12.143 1.00 95.75 93 GLU A C 1
ATOM 702 O O . GLU A 1 93 ? 2.244 -0.425 12.730 1.00 95.75 93 GLU A O 1
ATOM 707 N N . CYS A 1 94 ? 0.255 -1.066 11.931 1.00 94.94 94 CYS A N 1
ATOM 708 C CA . CYS A 1 94 ? -0.437 0.051 12.563 1.00 94.94 94 CYS A CA 1
ATOM 709 C C . CYS A 1 94 ? -0.461 -0.137 14.079 1.00 94.94 94 CYS A C 1
ATOM 711 O O . CYS A 1 94 ? -0.834 -1.204 14.567 1.00 94.94 94 CYS A O 1
ATOM 713 N N . GLU A 1 95 ? -0.118 0.915 14.818 1.00 89.19 95 GLU A N 1
ATOM 714 C CA . GLU A 1 95 ? -0.329 0.949 16.260 1.00 89.19 95 GLU A CA 1
ATOM 715 C C . GLU A 1 95 ? -1.838 0.881 16.525 1.00 89.19 95 GLU A C 1
ATOM 717 O O . GLU A 1 95 ? -2.614 1.709 16.039 1.00 89.19 95 GLU A O 1
ATOM 722 N N . GLY A 1 96 ? -2.268 -0.168 17.227 1.00 73.75 96 GLY A N 1
ATOM 723 C CA . GLY A 1 96 ? -3.641 -0.279 17.695 1.00 73.75 96 GLY A CA 1
ATOM 724 C C . GLY A 1 96 ? -3.877 0.769 18.775 1.00 73.75 96 GLY A C 1
ATOM 725 O O . GLY A 1 96 ? -3.207 0.729 19.804 1.00 7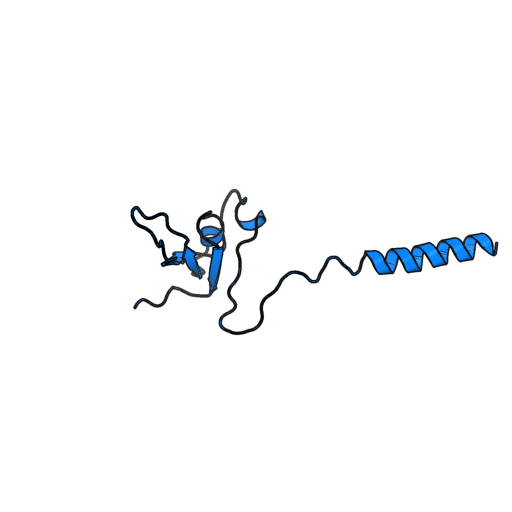3.75 96 GLY A O 1
ATOM 726 N N . ASN A 1 97 ? -4.799 1.698 18.524 1.00 47.28 97 ASN A N 1
ATOM 727 C CA . ASN A 1 97 ? -5.375 2.539 19.573 1.00 47.28 97 ASN A CA 1
ATOM 728 C C . ASN A 1 97 ? -6.438 1.748 20.335 1.00 47.28 97 ASN A C 1
ATOM 730 O O . ASN A 1 97 ? -7.295 1.142 19.647 1.00 47.28 97 ASN A O 1
#

Secondary structure (DSSP, 8-state):
-HHHHHHHHHHHHHHHHHHTTSS------SSS--EEPPHHHHT-S--------EEEEE----SSS----EEEEESSHHHHHHSTTEEEEEESPPPP-

Radius of gyration: 21.99 Å; Cα contacts (8 Å, |Δi|>4): 130; chains: 1; bounding box: 59×39×60 Å

pLDDT: mean 82.56, std 16.92, range [45.12, 97.56]

Sequence (97 aa):
MKKFLIIIFVLILAGAGFYFLKDKIGGGNIGGKEAFCTPEQRNVDACAKIYKPVCATVNIQCIKAPCEPIKQTFGNSCEACRNSLVNSYIEGECEGN

Nearest PDB structures (foldseek):
  6ppf-assembly1_P  TM=3.261E-01  e=6.610E+00  Bacillus subtilis
  7ru0-assembly1_A  TM=2.384E-01  e=3.151E+00  Spirochaeta thermophila

Solvent-accessible surface area (backbone atoms only — not comparable to full-atom values): 5932 Å² total; per-residue (Å²): 112,73,70,59,56,50,52,52,50,50,51,51,58,54,48,60,61,62,70,68,73,80,81,82,88,78,88,83,75,93,68,76,62,66,42,68,53,50,74,70,51,37,71,52,95,73,67,79,100,53,88,50,38,16,23,23,41,31,57,56,90,60,95,65,82,81,56,71,64,44,80,44,65,28,55,19,65,52,62,38,24,45,36,87,45,35,54,31,30,28,85,38,65,54,83,84,128

Mean predicted aligned error: 12.62 Å